Protein AF-A0A453KFH5-F1 (afdb_monomer)

pLDDT: mean 73.75, std 11.79, range [52.81, 95.44]

Foldseek 3Di:
DVVVVQLVVVCVVVVNDDDDDPDDDDDCPDDDDDPDDDDDDDDDDDPDPPPPVPDPVVVVVVVVVVVVVVVVVVVVVCVVVVVVVVVVVVVPDDPVPPPPDPCVVVVVPD

InterPro domains:
  IPR006683 Thioesterase domain [PF03061] (2-46)
  IPR029069 HotDog domain superfamily [SSF54637] (1-46)

Sequence (110 aa):
MAESTASIGGYMASGYRRVAGVQLSINHLKPARLGDRIEAKANPIRYLNPDASLDKDQLLDAVHWIRQAVGLACGLLWSAAPLVGAFWIALSVPPSLHPQSPNLLLSLQT

Radius of gyration: 35.65 Å; Cα contacts (8 Å, |Δi|>4): 13; chains: 1; bounding box: 74×54×91 Å

Structure (mmCIF, N/CA/C/O backbone):
data_AF-A0A453KFH5-F1
#
_entry.id   AF-A0A453KFH5-F1
#
loop_
_atom_site.group_PDB
_atom_site.id
_atom_site.type_symbol
_atom_site.label_atom_id
_atom_site.label_alt_id
_atom_site.label_comp_id
_atom_site.label_asym_id
_atom_site.label_entity_id
_atom_site.label_seq_id
_atom_site.pdbx_PDB_ins_code
_atom_site.Cartn_x
_atom_site.Cartn_y
_atom_site.Cartn_z
_atom_site.occupancy
_atom_site.B_iso_or_equiv
_atom_site.auth_seq_id
_atom_site.auth_comp_id
_atom_site.auth_asym_id
_atom_site.auth_atom_id
_atom_site.pdbx_PDB_model_num
ATOM 1 N N . MET A 1 1 ? 5.350 2.994 -31.896 1.00 61.94 1 MET A N 1
ATOM 2 C CA . MET A 1 1 ? 5.631 1.699 -32.570 1.00 61.94 1 MET A CA 1
ATOM 3 C C . MET A 1 1 ? 6.822 0.965 -31.946 1.00 61.94 1 MET A C 1
ATOM 5 O O . MET A 1 1 ? 6.665 -0.203 -31.627 1.00 61.94 1 MET A O 1
ATOM 9 N N . ALA A 1 2 ? 7.955 1.631 -31.673 1.00 64.81 2 ALA A N 1
ATOM 10 C CA . ALA A 1 2 ? 9.119 1.024 -31.001 1.00 64.81 2 ALA A CA 1
ATOM 11 C C . ALA A 1 2 ? 8.823 0.430 -29.603 1.00 64.81 2 ALA A C 1
ATOM 13 O O . ALA A 1 2 ? 9.347 -0.627 -29.265 1.00 64.81 2 ALA A O 1
ATOM 14 N N . GLU A 1 3 ? 7.939 1.060 -28.822 1.00 68.00 3 GLU A N 1
ATOM 15 C CA . GLU A 1 3 ? 7.503 0.566 -27.503 1.00 68.00 3 GLU A CA 1
ATOM 16 C C . GLU A 1 3 ? 6.831 -0.800 -27.563 1.00 68.00 3 GLU A C 1
ATOM 18 O O . GLU A 1 3 ? 7.112 -1.665 -26.742 1.00 68.00 3 GLU A O 1
ATOM 23 N N . SER A 1 4 ? 5.958 -1.007 -28.549 1.00 76.31 4 SER A N 1
ATOM 24 C CA . SER A 1 4 ? 5.229 -2.264 -28.703 1.00 76.31 4 SER A CA 1
ATOM 25 C C . SER A 1 4 ? 6.188 -3.404 -29.045 1.00 76.31 4 SER A C 1
ATOM 27 O O . SER A 1 4 ? 6.128 -4.463 -28.425 1.00 76.31 4 SER A O 1
ATOM 29 N N . THR A 1 5 ? 7.151 -3.163 -29.940 1.00 81.19 5 THR A N 1
ATOM 30 C CA . THR A 1 5 ? 8.189 -4.146 -30.283 1.00 81.19 5 THR A CA 1
ATOM 31 C C . THR A 1 5 ? 9.099 -4.451 -29.092 1.00 81.19 5 THR A C 1
ATOM 33 O O . THR A 1 5 ? 9.392 -5.616 -28.827 1.00 81.19 5 THR A O 1
ATOM 36 N N . ALA A 1 6 ? 9.514 -3.424 -28.342 1.00 77.19 6 ALA A N 1
ATOM 37 C CA . ALA A 1 6 ? 10.325 -3.594 -27.139 1.00 77.19 6 ALA A CA 1
ATOM 38 C C . ALA A 1 6 ? 9.562 -4.334 -26.025 1.00 77.19 6 ALA A C 1
ATOM 40 O O . ALA A 1 6 ? 10.128 -5.203 -25.367 1.00 77.19 6 ALA A O 1
ATOM 41 N N . SER A 1 7 ? 8.270 -4.044 -25.848 1.00 77.38 7 SER A N 1
ATOM 42 C CA . SER A 1 7 ? 7.395 -4.699 -24.871 1.00 77.38 7 SER A CA 1
ATOM 43 C C . SER A 1 7 ? 7.178 -6.177 -25.198 1.00 77.38 7 SER A C 1
ATOM 45 O O . SER A 1 7 ? 7.340 -7.020 -24.319 1.00 77.38 7 SER A O 1
ATOM 47 N N . ILE A 1 8 ? 6.898 -6.512 -26.462 1.00 81.44 8 ILE A N 1
ATOM 48 C CA . ILE A 1 8 ? 6.739 -7.902 -26.920 1.00 81.44 8 ILE A CA 1
ATOM 49 C C . ILE A 1 8 ? 8.056 -8.671 -26.774 1.00 81.44 8 ILE A C 1
ATOM 51 O O . ILE A 1 8 ? 8.063 -9.785 -26.252 1.00 81.44 8 ILE A O 1
ATOM 55 N N . GLY A 1 9 ? 9.181 -8.069 -27.173 1.00 81.12 9 GLY A N 1
ATOM 56 C CA . GLY A 1 9 ? 10.504 -8.666 -26.986 1.00 81.12 9 GLY A CA 1
ATOM 57 C C . GLY A 1 9 ? 10.830 -8.905 -25.509 1.00 81.12 9 GLY A C 1
ATOM 58 O O . GLY A 1 9 ? 11.304 -9.980 -25.149 1.00 81.12 9 GLY A O 1
ATOM 59 N N . GLY A 1 10 ? 10.503 -7.942 -24.643 1.00 75.62 10 GLY A N 1
ATOM 60 C CA . GLY A 1 10 ? 10.652 -8.063 -23.194 1.00 75.62 10 GLY A CA 1
ATOM 61 C C . GLY A 1 10 ? 9.763 -9.150 -22.585 1.00 75.62 10 GLY A C 1
ATOM 62 O O . GLY A 1 10 ? 10.222 -9.894 -21.725 1.00 75.62 10 GLY A O 1
ATOM 63 N N . TYR A 1 11 ? 8.525 -9.291 -23.062 1.00 77.31 11 TYR A N 1
ATOM 64 C CA . TYR A 1 11 ? 7.587 -10.329 -22.627 1.00 77.31 11 TYR A CA 1
ATOM 65 C C . TYR A 1 11 ? 8.027 -11.746 -23.036 1.00 77.31 11 TYR A C 1
ATOM 67 O O . TYR A 1 11 ? 7.914 -12.690 -22.256 1.00 77.31 11 TYR A O 1
ATOM 75 N N . MET A 1 12 ? 8.577 -11.904 -24.242 1.00 80.06 12 MET A N 1
ATOM 76 C CA . MET A 1 12 ? 9.120 -13.189 -24.701 1.00 80.06 12 MET A CA 1
ATOM 77 C C . MET A 1 12 ? 10.406 -13.546 -23.943 1.00 80.06 12 MET A C 1
ATOM 79 O O . MET A 1 12 ? 10.570 -14.679 -23.495 1.00 80.06 12 MET A O 1
ATOM 83 N N . ALA A 1 13 ? 11.295 -12.569 -23.729 1.00 77.12 13 ALA A N 1
ATOM 84 C CA . ALA A 1 13 ? 12.536 -12.760 -22.978 1.00 77.12 13 ALA A CA 1
ATOM 85 C C . ALA A 1 13 ? 12.312 -13.009 -21.473 1.00 77.12 13 ALA A C 1
ATOM 87 O O . ALA A 1 13 ? 13.163 -13.612 -20.824 1.00 77.12 13 ALA A O 1
ATOM 88 N N . SER A 1 14 ? 11.174 -12.582 -20.912 1.00 68.06 14 SER A N 1
ATOM 89 C CA . SER A 1 14 ? 10.802 -12.829 -19.512 1.00 68.06 14 SER A CA 1
ATOM 90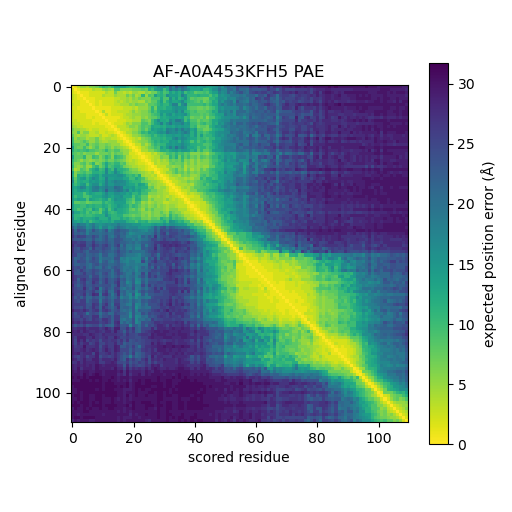 C C . SER A 1 14 ? 10.124 -14.183 -19.275 1.00 68.06 14 SER A C 1
ATOM 92 O O . SER A 1 14 ? 9.690 -14.454 -18.153 1.00 68.06 14 SER A O 1
ATOM 94 N N . GLY A 1 15 ? 10.000 -15.024 -20.308 1.00 80.12 15 GLY A N 1
ATOM 95 C CA . GLY A 1 15 ? 9.304 -16.305 -20.214 1.00 80.12 15 GLY A CA 1
ATOM 96 C C . GLY A 1 15 ? 7.793 -16.142 -20.046 1.00 80.12 15 GLY A C 1
ATOM 97 O O . GLY A 1 15 ? 7.195 -16.826 -19.221 1.00 80.12 15 GLY A O 1
ATOM 98 N N . TYR A 1 16 ? 7.177 -15.222 -20.799 1.00 77.00 16 TYR A N 1
ATOM 99 C CA . TYR A 1 16 ? 5.734 -14.939 -20.765 1.00 77.00 16 TYR A CA 1
ATOM 100 C C . TYR A 1 16 ? 5.229 -14.357 -19.435 1.00 77.00 16 TYR A C 1
ATOM 102 O O . TYR A 1 16 ? 4.025 -14.352 -19.150 1.00 77.00 16 TYR A O 1
ATOM 110 N N . ARG A 1 17 ? 6.133 -13.814 -18.613 1.00 69.31 17 ARG A N 1
ATOM 111 C CA . ARG A 1 17 ? 5.786 -13.132 -17.364 1.00 69.31 17 ARG A CA 1
ATOM 112 C C . ARG A 1 17 ? 5.449 -11.669 -17.642 1.00 69.31 17 ARG A C 1
ATOM 114 O O . ARG A 1 17 ? 6.074 -11.037 -18.488 1.00 69.31 17 ARG A O 1
ATOM 121 N N . ARG A 1 18 ? 4.472 -11.107 -16.921 1.00 69.00 18 ARG A N 1
ATOM 122 C CA . ARG A 1 18 ? 4.079 -9.690 -17.043 1.00 69.00 18 ARG A CA 1
ATOM 123 C C . ARG A 1 18 ? 5.298 -8.786 -16.812 1.00 69.00 18 ARG A C 1
ATOM 125 O O . ARG A 1 18 ? 5.888 -8.831 -15.737 1.00 69.00 18 ARG A O 1
ATOM 132 N N . VAL A 1 19 ? 5.646 -7.972 -17.809 1.00 66.06 19 VAL A N 1
ATOM 133 C CA . VAL A 1 19 ? 6.722 -6.973 -17.726 1.00 66.06 19 VAL A CA 1
ATOM 134 C C . VAL A 1 19 ? 6.128 -5.612 -18.055 1.00 66.06 19 VAL A C 1
ATOM 136 O O . VAL A 1 19 ? 5.489 -5.455 -19.095 1.00 66.06 19 VAL A O 1
ATOM 139 N N . ALA A 1 20 ? 6.325 -4.639 -17.171 1.00 73.06 20 ALA A N 1
ATOM 140 C CA . ALA A 1 20 ? 6.009 -3.244 -17.442 1.00 73.06 20 ALA A CA 1
ATOM 141 C C . ALA A 1 20 ? 7.295 -2.528 -17.870 1.00 73.06 20 ALA A C 1
ATOM 143 O O . ALA A 1 20 ? 8.328 -2.657 -17.213 1.00 73.06 20 ALA A O 1
ATOM 144 N N . GLY A 1 21 ? 7.248 -1.797 -18.985 1.00 63.47 21 GLY A N 1
ATOM 145 C CA . GLY A 1 21 ? 8.353 -0.930 -19.385 1.00 63.47 21 GLY A CA 1
ATOM 146 C C . GLY A 1 21 ? 8.420 0.268 -18.443 1.00 63.47 21 GLY A C 1
ATOM 147 O O . GLY A 1 21 ? 7.464 1.031 -18.374 1.00 63.47 21 GLY A O 1
ATOM 148 N N . VAL A 1 22 ? 9.521 0.414 -17.705 1.00 67.12 22 VAL A N 1
ATOM 149 C CA . VAL A 1 22 ? 9.697 1.512 -16.735 1.00 67.12 22 VAL A CA 1
ATOM 150 C C . VAL A 1 22 ? 10.242 2.774 -17.406 1.00 67.12 22 VAL A C 1
ATOM 152 O O . VAL A 1 22 ? 9.874 3.882 -17.031 1.00 67.12 22 VAL A O 1
ATOM 155 N N . GLN A 1 23 ? 11.098 2.625 -18.419 1.00 67.38 23 GLN A N 1
ATOM 156 C CA . GLN A 1 23 ? 11.728 3.754 -19.094 1.00 67.38 23 GLN A CA 1
ATOM 157 C C . GLN A 1 23 ? 11.975 3.431 -20.566 1.00 67.38 23 GLN A C 1
ATOM 159 O O . GLN A 1 23 ? 12.547 2.394 -20.901 1.00 67.38 23 GLN A O 1
ATOM 164 N N . LEU A 1 24 ? 11.573 4.352 -21.440 1.00 67.44 24 LEU A N 1
ATOM 165 C CA . LEU A 1 24 ? 11.860 4.306 -22.865 1.00 67.44 24 LEU A CA 1
ATOM 166 C C . LEU A 1 24 ? 12.576 5.594 -23.273 1.00 67.44 24 LEU A C 1
ATOM 168 O O . LEU A 1 24 ? 12.080 6.689 -23.028 1.00 67.44 24 LEU A O 1
ATOM 172 N N . SER A 1 25 ? 13.731 5.455 -23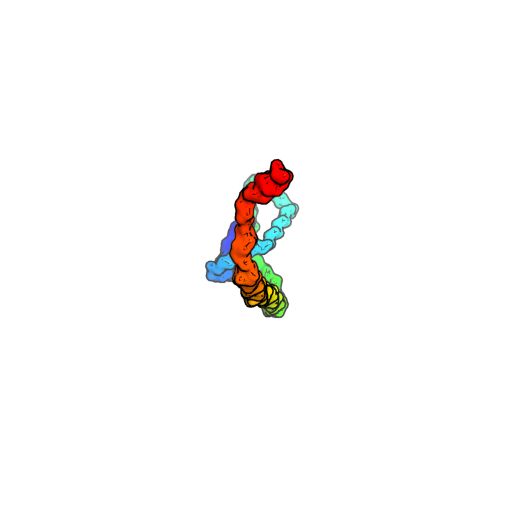.922 1.00 69.69 25 SER A N 1
ATOM 173 C CA . SER A 1 25 ? 14.474 6.575 -24.499 1.00 69.69 25 SER A CA 1
ATOM 174 C C . SER A 1 25 ? 14.652 6.345 -25.997 1.00 69.69 25 SER A C 1
ATOM 176 O O . SER A 1 25 ? 15.262 5.355 -26.404 1.00 69.69 25 SER A O 1
ATOM 178 N N . ILE A 1 26 ? 14.086 7.234 -26.820 1.00 73.88 26 ILE A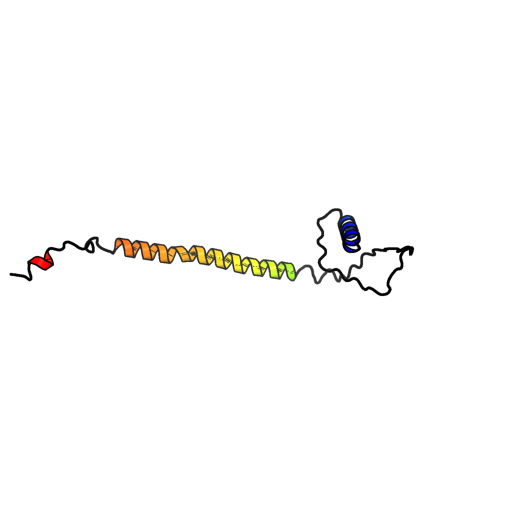 N 1
ATOM 179 C CA . ILE A 1 26 ? 14.202 7.207 -28.284 1.00 73.88 26 ILE A CA 1
ATOM 180 C C . ILE A 1 26 ? 15.009 8.429 -28.711 1.00 73.88 26 ILE A C 1
ATOM 182 O O . ILE A 1 26 ? 14.597 9.560 -28.467 1.00 73.88 26 ILE A O 1
ATOM 186 N N . ASN A 1 27 ? 16.139 8.204 -29.381 1.00 72.75 27 ASN A N 1
ATOM 187 C CA . ASN A 1 27 ? 16.924 9.284 -29.970 1.00 72.75 27 ASN A CA 1
ATOM 188 C C . ASN A 1 27 ? 16.678 9.359 -31.485 1.00 72.75 27 ASN A C 1
ATOM 190 O O . ASN A 1 27 ? 16.918 8.395 -32.216 1.00 72.75 27 ASN A O 1
ATOM 194 N N . HIS A 1 28 ? 16.197 10.509 -31.956 1.00 74.25 28 HIS A N 1
ATOM 195 C CA . HIS A 1 28 ? 15.902 10.765 -33.364 1.00 74.25 28 HIS A CA 1
ATOM 196 C C . HIS A 1 28 ? 17.131 11.348 -34.067 1.00 74.25 28 HIS A C 1
ATOM 198 O O . HIS A 1 28 ? 17.269 12.558 -34.208 1.00 74.25 28 HIS A O 1
ATOM 204 N N . LEU A 1 29 ? 18.033 10.474 -34.516 1.00 80.69 29 LEU A N 1
ATOM 205 C CA . LEU A 1 29 ? 19.292 10.897 -35.137 1.00 80.69 29 LEU A CA 1
ATOM 206 C C . LEU A 1 29 ? 19.098 11.471 -36.549 1.00 80.69 29 LEU A C 1
ATOM 208 O O . LEU A 1 29 ? 19.696 12.489 -36.889 1.00 80.69 29 LEU A O 1
ATOM 212 N N . LYS A 1 30 ? 18.271 10.827 -37.385 1.00 79.38 30 LYS A N 1
ATOM 213 C CA . LYS A 1 30 ? 17.945 11.297 -38.740 1.00 79.38 30 LYS A CA 1
ATOM 214 C C . LYS A 1 30 ? 16.500 10.965 -39.122 1.00 79.38 30 LYS A C 1
ATOM 216 O O . LYS A 1 30 ? 16.016 9.893 -38.756 1.00 79.38 30 LYS A O 1
ATOM 221 N N . PRO A 1 31 ? 15.822 11.849 -39.876 1.00 72.88 31 PRO A N 1
ATOM 222 C CA . PRO A 1 31 ? 14.499 11.571 -40.416 1.00 72.88 31 PRO A CA 1
ATOM 223 C C . PRO A 1 31 ? 14.590 10.565 -41.571 1.00 72.88 31 PRO A C 1
ATOM 225 O O . PRO A 1 31 ? 15.429 10.709 -42.460 1.00 72.88 31 PRO A O 1
ATOM 228 N N . ALA A 1 32 ? 13.711 9.565 -41.561 1.00 80.81 32 ALA A N 1
ATOM 229 C CA . ALA A 1 32 ? 13.525 8.633 -42.670 1.00 80.81 32 ALA A CA 1
ATOM 230 C C . ALA A 1 32 ? 12.554 9.224 -43.703 1.00 80.81 32 ALA A C 1
ATOM 232 O O . ALA A 1 32 ? 11.563 9.855 -43.322 1.00 80.81 32 ALA A O 1
ATOM 233 N N . ARG A 1 33 ? 12.819 9.032 -45.000 1.00 80.88 33 ARG A N 1
ATOM 234 C CA . ARG A 1 33 ? 11.914 9.456 -46.077 1.00 80.88 33 ARG A CA 1
ATOM 235 C C . ARG A 1 33 ? 10.953 8.330 -46.452 1.00 80.88 33 ARG A C 1
ATOM 237 O O . ARG A 1 33 ? 11.206 7.150 -46.219 1.00 80.88 33 ARG A O 1
ATOM 244 N N . LEU A 1 34 ? 9.819 8.706 -47.040 1.00 75.00 34 LEU A N 1
ATOM 245 C CA . LEU A 1 34 ? 8.818 7.756 -47.515 1.00 75.00 34 LEU A CA 1
ATOM 246 C C . LEU A 1 34 ? 9.426 6.888 -48.633 1.00 75.00 34 LEU A C 1
ATOM 248 O O . LEU A 1 34 ? 9.796 7.414 -49.679 1.00 75.00 34 LEU A O 1
ATOM 252 N N . GLY A 1 35 ? 9.552 5.581 -48.385 1.00 82.75 35 GLY A N 1
ATOM 253 C CA . GLY A 1 35 ? 10.230 4.624 -49.271 1.00 82.75 35 GLY A CA 1
ATOM 254 C C . GLY A 1 35 ? 11.508 4.009 -48.685 1.00 82.75 35 GLY A C 1
ATOM 255 O O . GLY A 1 35 ? 11.972 2.994 -49.200 1.00 82.75 35 GLY A O 1
ATOM 256 N N . ASP A 1 36 ? 12.041 4.557 -47.588 1.00 82.56 36 ASP A N 1
ATOM 257 C CA . ASP A 1 36 ? 13.216 3.997 -46.913 1.00 82.56 36 ASP A CA 1
ATOM 258 C C . ASP A 1 36 ? 12.857 2.737 -46.105 1.00 82.56 36 ASP A C 1
ATOM 260 O O . ASP A 1 36 ? 11.868 2.697 -45.366 1.00 82.56 36 ASP A O 1
ATOM 264 N N . ARG A 1 37 ? 13.694 1.697 -46.201 1.00 77.25 37 ARG A N 1
ATOM 265 C CA . ARG A 1 37 ? 13.563 0.473 -45.398 1.00 77.25 37 ARG A CA 1
ATOM 266 C C . ARG A 1 37 ? 14.247 0.666 -44.043 1.00 77.25 37 ARG A C 1
ATOM 268 O O . ARG A 1 37 ? 15.459 0.846 -43.987 1.00 77.25 37 ARG A O 1
ATOM 275 N N . ILE A 1 38 ? 13.478 0.596 -42.955 1.00 77.81 38 ILE A N 1
ATOM 276 C CA . ILE A 1 38 ? 13.984 0.753 -41.582 1.00 77.81 38 ILE A CA 1
ATOM 277 C C . ILE A 1 38 ? 14.148 -0.619 -40.926 1.00 77.81 38 ILE A C 1
ATOM 279 O O . ILE A 1 38 ? 13.172 -1.346 -40.748 1.00 77.81 38 ILE A O 1
ATOM 283 N N . GLU A 1 39 ? 15.376 -0.971 -40.548 1.00 77.56 39 GLU A N 1
ATOM 284 C CA . GLU A 1 39 ? 15.661 -2.172 -39.759 1.00 77.56 39 GLU A CA 1
ATOM 285 C C . GLU A 1 39 ? 15.649 -1.842 -38.261 1.00 77.56 39 GLU A C 1
ATOM 287 O O . GLU A 1 39 ? 16.396 -0.985 -37.790 1.00 77.56 39 GLU A O 1
ATOM 292 N N . ALA A 1 40 ? 14.798 -2.531 -37.496 1.00 72.56 40 ALA A N 1
ATOM 293 C CA . ALA A 1 40 ? 14.726 -2.398 -36.045 1.00 72.56 40 ALA A CA 1
ATOM 294 C C . ALA A 1 40 ? 15.378 -3.618 -35.380 1.00 72.56 40 ALA A C 1
ATOM 296 O O . ALA A 1 40 ? 14.889 -4.739 -35.520 1.00 72.56 40 ALA A O 1
ATOM 297 N N . LYS A 1 41 ? 16.469 -3.406 -34.636 1.00 69.69 41 LYS A N 1
ATOM 298 C CA . LYS A 1 41 ? 17.154 -4.455 -33.868 1.00 69.69 41 LYS A CA 1
ATOM 299 C C . LYS A 1 41 ? 17.003 -4.185 -32.374 1.00 69.69 41 LYS A C 1
ATOM 301 O O . LYS A 1 41 ? 17.436 -3.145 -31.889 1.00 69.69 41 LYS A O 1
ATOM 306 N N . ALA A 1 42 ? 16.415 -5.130 -31.645 1.00 66.50 42 ALA A N 1
ATOM 307 C CA . ALA A 1 42 ? 16.345 -5.098 -30.187 1.00 66.50 42 ALA A CA 1
ATOM 308 C C . ALA A 1 42 ? 17.428 -6.023 -29.614 1.00 66.50 42 ALA A C 1
ATOM 310 O O . ALA A 1 42 ? 17.386 -7.230 -29.839 1.00 66.50 42 ALA A O 1
ATOM 311 N N . ASN A 1 43 ? 18.407 -5.462 -28.901 1.00 68.12 43 ASN A N 1
ATOM 312 C CA . ASN A 1 43 ? 19.398 -6.235 -28.150 1.00 68.12 43 ASN A CA 1
ATOM 313 C C . ASN A 1 43 ? 19.127 -6.041 -26.649 1.00 68.12 43 ASN A C 1
ATOM 315 O O . ASN A 1 43 ? 19.047 -4.887 -26.223 1.00 68.12 43 ASN A O 1
ATOM 319 N N . PRO A 1 44 ? 18.964 -7.104 -25.842 1.00 62.94 44 PRO A N 1
ATOM 320 C CA . PRO A 1 44 ? 18.781 -6.955 -24.402 1.00 62.94 44 PRO A CA 1
ATOM 321 C C . PRO A 1 44 ? 20.057 -6.392 -23.760 1.00 62.94 44 PRO A C 1
ATOM 323 O O . PRO A 1 44 ? 21.066 -7.083 -23.645 1.00 62.94 44 PRO A O 1
ATOM 326 N N . ILE A 1 45 ? 20.018 -5.130 -23.327 1.00 65.00 45 ILE A N 1
ATOM 327 C CA . ILE A 1 45 ? 21.111 -4.506 -22.571 1.00 65.00 45 ILE A CA 1
ATOM 328 C C . ILE A 1 45 ? 20.792 -4.656 -21.084 1.00 65.00 45 ILE A C 1
ATOM 330 O O . ILE A 1 45 ? 20.032 -3.878 -20.511 1.00 65.00 45 ILE A O 1
ATOM 334 N N . ARG A 1 46 ? 21.345 -5.696 -20.457 1.00 62.75 46 ARG A N 1
ATOM 335 C CA . ARG A 1 46 ? 21.249 -5.905 -19.010 1.00 62.75 46 ARG A CA 1
ATOM 336 C C . ARG A 1 46 ? 22.356 -5.086 -18.334 1.00 62.75 46 ARG A C 1
ATOM 338 O O . ARG A 1 46 ? 23.481 -5.556 -18.217 1.00 62.75 46 ARG A O 1
ATOM 345 N N . TYR A 1 47 ? 22.063 -3.856 -17.913 1.00 60.50 47 TYR A N 1
ATOM 346 C CA . TYR A 1 47 ? 22.909 -3.166 -16.932 1.00 60.50 47 TYR A CA 1
ATOM 347 C C . TYR A 1 47 ? 22.666 -3.837 -15.587 1.00 60.50 47 TYR A C 1
ATOM 349 O O . TYR A 1 47 ? 21.647 -3.578 -14.954 1.00 60.50 47 TYR A O 1
ATOM 357 N N . LEU A 1 48 ? 23.526 -4.770 -15.182 1.00 53.22 48 LEU A N 1
ATOM 358 C CA . LEU A 1 48 ? 23.303 -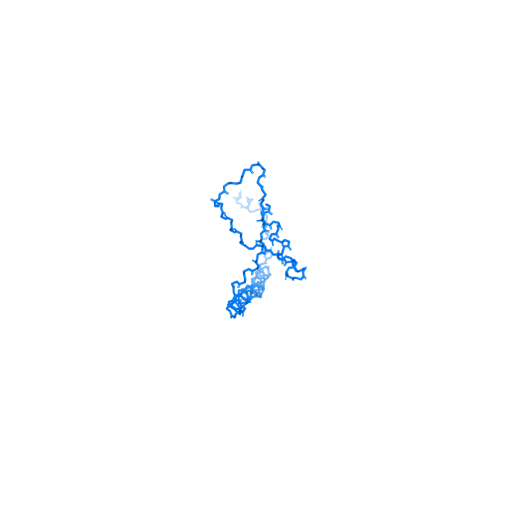5.465 -13.925 1.00 53.22 48 LEU A CA 1
ATOM 359 C C . LEU A 1 48 ? 24.623 -5.843 -13.259 1.00 53.22 48 LEU A C 1
ATOM 361 O O . LEU A 1 48 ? 25.255 -6.830 -13.622 1.00 53.22 48 LEU A O 1
ATOM 365 N N . ASN A 1 49 ? 24.991 -5.048 -12.256 1.00 53.78 49 ASN A N 1
ATOM 366 C CA . ASN A 1 49 ? 25.473 -5.606 -11.002 1.00 53.78 49 ASN A CA 1
ATOM 367 C C . ASN A 1 49 ? 24.209 -6.133 -10.274 1.00 53.78 49 ASN A C 1
ATOM 369 O O . ASN A 1 49 ? 23.399 -5.311 -9.838 1.00 53.78 49 ASN A O 1
ATOM 373 N N . PRO A 1 50 ? 23.946 -7.455 -10.261 1.00 59.06 50 PRO A N 1
ATOM 374 C CA . PRO A 1 50 ? 22.682 -8.041 -9.774 1.00 59.06 50 PRO A CA 1
ATOM 375 C C . PRO A 1 50 ? 22.497 -7.937 -8.266 1.00 59.06 50 PRO A C 1
ATOM 377 O O . PRO A 1 50 ? 21.391 -8.130 -7.764 1.00 59.06 50 PRO A O 1
ATOM 380 N N . ASP A 1 51 ? 23.577 -7.600 -7.577 1.00 55.09 51 ASP A N 1
ATOM 381 C CA . ASP A 1 51 ? 23.743 -7.784 -6.145 1.00 55.09 51 ASP A CA 1
ATOM 382 C C . ASP A 1 51 ? 23.367 -6.499 -5.376 1.00 55.09 51 ASP A C 1
ATOM 384 O O . ASP A 1 51 ? 23.358 -6.475 -4.151 1.00 55.09 51 ASP A O 1
ATOM 388 N N . ALA A 1 52 ? 23.056 -5.407 -6.093 1.00 57.03 52 ALA A N 1
ATOM 389 C CA . ALA A 1 52 ? 22.738 -4.099 -5.510 1.00 57.03 52 ALA A CA 1
ATOM 390 C C . ALA A 1 52 ? 21.236 -3.761 -5.492 1.00 57.03 52 ALA A C 1
ATOM 392 O O . ALA A 1 52 ? 20.798 -3.023 -4.610 1.00 57.03 52 ALA A O 1
ATOM 393 N N . SER A 1 53 ? 20.449 -4.282 -6.444 1.00 54.41 53 SER A N 1
ATOM 394 C CA . SER A 1 53 ? 18.991 -4.064 -6.509 1.00 54.41 53 SER A CA 1
ATOM 395 C C . SER A 1 53 ? 18.193 -5.090 -5.700 1.00 54.41 53 SER A C 1
ATOM 397 O O . SER A 1 53 ? 17.049 -4.848 -5.334 1.00 54.41 5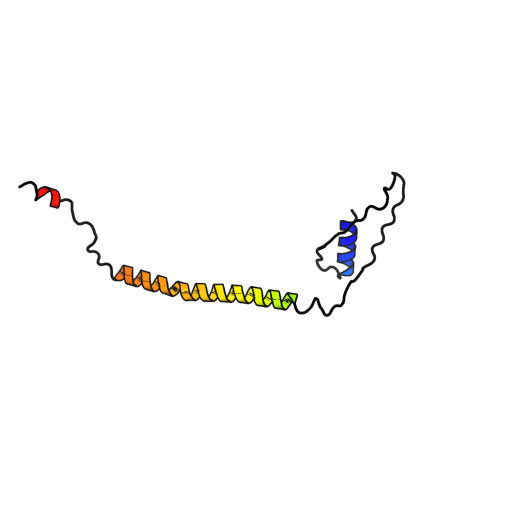3 SER A O 1
ATOM 399 N N . LEU A 1 54 ? 18.777 -6.259 -5.431 1.00 59.38 54 LEU A N 1
ATOM 400 C CA . LEU A 1 54 ? 18.139 -7.335 -4.682 1.00 59.38 54 LEU A CA 1
ATOM 401 C C . LEU A 1 54 ? 18.679 -7.341 -3.250 1.00 59.38 54 LEU A C 1
ATOM 403 O O . LEU A 1 54 ? 19.522 -8.162 -2.950 1.00 59.38 54 LEU A O 1
ATOM 407 N N . ASP A 1 55 ? 18.255 -6.386 -2.419 1.00 63.09 55 ASP A N 1
ATOM 408 C CA . ASP A 1 55 ? 18.205 -6.539 -0.945 1.00 63.09 55 ASP A CA 1
ATOM 409 C C . ASP A 1 55 ? 17.745 -5.240 -0.264 1.00 63.09 55 ASP A C 1
ATOM 411 O O . ASP A 1 55 ? 17.052 -5.265 0.749 1.00 63.09 55 ASP A O 1
ATOM 415 N N . LYS A 1 56 ? 18.071 -4.074 -0.834 1.00 70.69 56 LYS A N 1
ATOM 416 C CA . LYS A 1 56 ? 17.772 -2.772 -0.212 1.00 70.69 56 LYS A CA 1
ATOM 417 C C . LYS A 1 56 ? 16.341 -2.306 -0.432 1.00 70.69 56 LYS A C 1
ATOM 419 O O . LYS A 1 56 ? 15.714 -1.851 0.520 1.00 70.69 56 LYS A O 1
ATOM 424 N N . ASP A 1 57 ? 15.827 -2.456 -1.648 1.00 79.88 57 ASP A N 1
ATOM 425 C CA . ASP A 1 57 ? 14.493 -1.970 -2.015 1.00 79.88 57 ASP A CA 1
ATOM 426 C C . ASP A 1 57 ? 13.404 -2.798 -1.322 1.00 79.88 57 ASP A C 1
ATOM 428 O O . ASP A 1 57 ? 12.487 -2.253 -0.716 1.00 79.88 57 ASP A O 1
ATOM 432 N N . GLN A 1 58 ? 13.578 -4.122 -1.286 1.00 79.31 5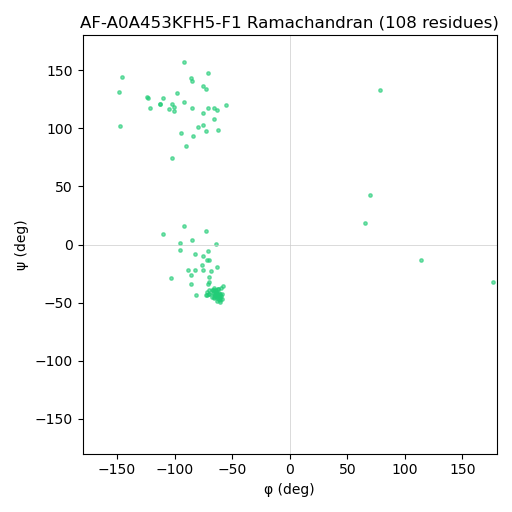8 GLN A N 1
ATOM 433 C CA . GLN A 1 58 ? 12.671 -5.032 -0.585 1.00 79.31 58 GLN A CA 1
ATOM 434 C C . GLN A 1 58 ? 12.691 -4.815 0.938 1.00 79.31 58 GLN A C 1
ATOM 436 O O . GLN A 1 58 ? 11.648 -4.902 1.589 1.00 79.31 58 GLN A O 1
ATOM 441 N N . LEU A 1 59 ? 13.861 -4.522 1.517 1.00 84.62 59 LEU A N 1
ATOM 442 C CA . LEU A 1 59 ? 13.993 -4.246 2.948 1.00 84.62 59 LEU A CA 1
ATOM 443 C C . LEU A 1 59 ? 13.387 -2.885 3.310 1.00 84.62 59 LEU A C 1
ATOM 445 O O . LEU A 1 59 ? 12.684 -2.783 4.314 1.00 84.62 59 LEU A O 1
ATOM 449 N N . LEU A 1 60 ? 13.592 -1.862 2.476 1.00 84.19 60 LEU A N 1
ATOM 450 C CA . LEU A 1 60 ? 12.942 -0.558 2.625 1.00 84.19 60 LEU A CA 1
ATOM 451 C C . LEU A 1 60 ? 11.423 -0.672 2.518 1.00 84.19 60 LEU A C 1
ATOM 453 O O . LEU A 1 60 ? 10.735 -0.116 3.373 1.00 84.19 60 LEU A O 1
ATOM 457 N N . ASP A 1 61 ? 10.909 -1.435 1.552 1.00 88.88 61 ASP A N 1
ATOM 458 C CA . ASP A 1 61 ? 9.471 -1.654 1.389 1.00 88.88 61 ASP A CA 1
ATOM 459 C C . ASP A 1 61 ? 8.864 -2.396 2.586 1.00 88.88 61 ASP A C 1
ATOM 461 O O . ASP A 1 61 ? 7.841 -1.977 3.135 1.00 88.88 61 ASP A O 1
ATOM 465 N N . ALA A 1 62 ? 9.527 -3.455 3.060 1.00 90.19 62 ALA A N 1
ATOM 466 C CA . ALA A 1 62 ? 9.090 -4.201 4.237 1.00 90.19 62 ALA A CA 1
ATOM 467 C C . ALA A 1 62 ? 9.058 -3.314 5.493 1.00 90.19 62 ALA A C 1
ATOM 469 O O . ALA A 1 62 ? 8.069 -3.309 6.230 1.00 90.19 62 ALA A O 1
ATOM 470 N N . VAL A 1 63 ? 10.108 -2.518 5.723 1.00 92.06 63 VAL A N 1
ATOM 471 C CA . VAL A 1 63 ? 10.179 -1.578 6.853 1.00 92.06 63 VAL A CA 1
ATOM 472 C C . VAL A 1 63 ? 9.104 -0.493 6.737 1.00 92.06 63 VAL A C 1
ATOM 474 O O . VAL A 1 63 ? 8.465 -0.152 7.739 1.00 92.06 63 VAL A O 1
ATOM 477 N N . HIS A 1 64 ? 8.854 0.027 5.530 1.00 91.69 64 HIS A N 1
ATOM 478 C CA . HIS A 1 64 ? 7.784 0.996 5.284 1.00 91.69 64 HIS A CA 1
ATOM 479 C C . HIS A 1 64 ? 6.422 0.416 5.681 1.00 91.69 64 HIS A C 1
ATOM 481 O O . HIS A 1 64 ? 5.646 1.092 6.368 1.00 91.69 64 HIS A O 1
ATOM 487 N N . TRP A 1 65 ? 6.138 -0.818 5.262 1.00 93.62 65 TRP A N 1
ATOM 488 C CA . TRP A 1 65 ? 4.847 -1.452 5.489 1.00 93.62 65 TRP A CA 1
ATOM 489 C C . TRP A 1 65 ? 4.637 -1.797 6.965 1.00 93.62 65 TRP A C 1
ATOM 491 O O . TRP A 1 65 ? 3.560 -1.553 7.510 1.00 93.62 65 TRP A O 1
ATOM 501 N N . ILE A 1 66 ? 5.687 -2.262 7.653 1.00 93.94 66 ILE A N 1
ATOM 502 C CA . ILE A 1 66 ? 5.654 -2.525 9.099 1.00 93.94 66 ILE A CA 1
ATOM 503 C C . ILE A 1 66 ? 5.305 -1.252 9.871 1.00 93.94 66 ILE A C 1
ATOM 505 O O . ILE A 1 66 ? 4.469 -1.293 10.772 1.00 93.94 66 ILE A O 1
ATOM 509 N N . ARG A 1 67 ? 5.879 -0.099 9.499 1.00 93.44 67 ARG A N 1
ATOM 510 C CA . ARG A 1 67 ? 5.545 1.177 10.148 1.00 93.44 67 ARG A CA 1
ATOM 511 C C . ARG A 1 67 ? 4.056 1.518 10.024 1.00 93.44 67 ARG A C 1
ATOM 513 O O . ARG A 1 67 ? 3.465 2.019 10.979 1.00 93.44 67 ARG A O 1
ATOM 520 N N . GLN A 1 68 ? 3.442 1.218 8.882 1.00 94.19 68 GLN A N 1
ATOM 521 C CA . GLN A 1 68 ? 2.004 1.401 8.664 1.00 94.19 68 GLN A CA 1
ATOM 522 C C . GLN A 1 68 ? 1.154 0.385 9.436 1.00 94.19 68 GLN A C 1
ATOM 524 O O . GLN A 1 68 ? 0.173 0.776 10.069 1.00 94.19 68 GLN A O 1
ATOM 529 N N . ALA A 1 69 ? 1.546 -0.889 9.443 1.00 95.00 69 ALA A N 1
ATOM 530 C CA . ALA A 1 69 ? 0.840 -1.944 10.166 1.00 95.00 69 ALA A CA 1
ATOM 531 C C . ALA A 1 69 ? 0.840 -1.698 11.686 1.00 95.00 69 ALA A C 1
ATOM 533 O O . ALA A 1 69 ? -0.203 -1.805 12.332 1.00 95.00 69 ALA A O 1
ATOM 534 N N . VAL A 1 70 ? 1.984 -1.292 12.248 1.00 95.44 70 VAL A N 1
ATOM 535 C CA . VAL A 1 70 ? 2.117 -0.943 13.672 1.00 95.44 70 VAL A CA 1
ATOM 536 C C . VAL A 1 70 ? 1.252 0.267 14.026 1.00 95.44 70 VAL A C 1
ATOM 538 O O . VAL A 1 70 ? 0.569 0.245 15.049 1.00 95.44 70 VAL A O 1
ATOM 541 N N . GLY A 1 71 ? 1.229 1.300 13.177 1.00 92.88 71 GLY A N 1
ATOM 542 C CA . GLY A 1 71 ? 0.373 2.472 13.379 1.00 92.88 71 GLY A CA 1
ATOM 543 C C . GLY A 1 71 ? -1.117 2.123 13.385 1.00 92.88 71 GLY A C 1
ATOM 544 O O . GLY A 1 71 ? -1.858 2.602 14.242 1.00 92.88 71 GLY A O 1
ATOM 545 N N . LEU A 1 72 ? -1.546 1.237 12.483 1.00 91.12 72 LEU A N 1
ATOM 546 C CA . LEU A 1 72 ? -2.932 0.779 12.404 1.00 91.12 72 LEU A CA 1
ATOM 547 C C . LEU A 1 72 ? -3.323 -0.069 13.623 1.00 91.12 72 LEU A C 1
ATOM 549 O O . LEU A 1 72 ? -4.363 0.175 14.229 1.00 91.12 72 LEU A O 1
ATOM 553 N N . ALA A 1 73 ? -2.469 -1.012 14.030 1.00 92.75 73 ALA A N 1
ATOM 554 C CA . ALA A 1 73 ? -2.700 -1.828 15.220 1.00 92.75 73 ALA A CA 1
ATOM 555 C C . ALA A 1 73 ? -2.767 -0.971 16.495 1.00 92.75 73 ALA A C 1
ATOM 557 O O . ALA A 1 73 ? -3.699 -1.111 17.284 1.00 92.75 73 ALA A O 1
ATOM 558 N N . CYS A 1 74 ? -1.820 -0.043 16.671 1.00 91.50 74 CYS A N 1
ATOM 559 C CA . CYS A 1 74 ? -1.778 0.859 17.822 1.00 91.50 74 CYS A CA 1
ATOM 560 C C . CYS A 1 74 ? -2.992 1.803 17.856 1.00 91.50 74 CYS A C 1
ATOM 562 O O . CYS A 1 74 ? -3.605 1.982 18.907 1.00 91.50 74 CYS A O 1
ATOM 564 N N . GLY A 1 75 ? -3.400 2.345 16.703 1.00 88.62 75 GLY A N 1
ATOM 565 C CA . GLY A 1 75 ? -4.601 3.174 16.590 1.00 88.62 75 GLY A CA 1
ATOM 566 C C . GLY A 1 75 ? -5.883 2.420 16.952 1.00 88.62 75 GLY A C 1
ATOM 567 O O . GLY A 1 75 ? -6.716 2.946 17.691 1.00 88.62 75 GLY A O 1
ATOM 568 N N . LEU A 1 76 ? -6.023 1.168 16.501 1.00 86.94 76 LEU A N 1
ATOM 569 C CA . LEU A 1 76 ? -7.162 0.316 16.858 1.00 86.94 76 LEU A CA 1
ATOM 570 C C . LEU A 1 76 ? -7.172 -0.021 18.355 1.00 86.94 76 LEU A C 1
ATOM 572 O O . LE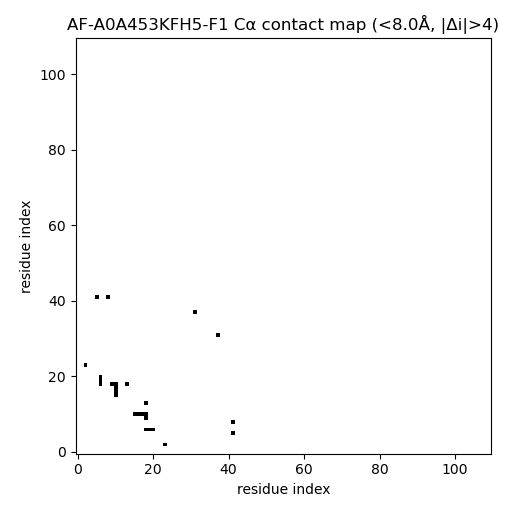U A 1 76 ? -8.211 0.119 18.998 1.00 86.94 76 LEU A O 1
ATOM 576 N N . LEU A 1 77 ? -6.021 -0.384 18.925 1.00 87.62 77 LEU A N 1
ATOM 577 C CA . LEU A 1 77 ? -5.869 -0.644 20.361 1.00 87.62 77 LEU A CA 1
ATOM 578 C C . LEU A 1 77 ? -6.228 0.585 21.211 1.00 87.62 77 LEU A C 1
ATOM 580 O O . LEU A 1 77 ? -6.955 0.462 22.195 1.00 87.62 77 LEU A O 1
ATOM 584 N N . TRP A 1 78 ? -5.773 1.778 20.819 1.00 83.81 78 TRP A N 1
ATOM 585 C CA . TRP A 1 78 ? -6.038 3.008 21.568 1.00 83.81 78 TRP A CA 1
ATOM 586 C C . TRP A 1 78 ? -7.469 3.538 21.391 1.00 83.81 78 TRP A C 1
ATOM 588 O O . TRP A 1 78 ? -7.972 4.235 22.269 1.00 83.81 78 TRP A O 1
ATOM 598 N N . SER A 1 79 ? -8.174 3.175 20.313 1.00 74.88 79 SER A N 1
ATOM 599 C CA . SER A 1 79 ? -9.573 3.581 20.092 1.00 74.88 79 SER A CA 1
ATOM 600 C C . SER A 1 79 ? -10.554 3.045 21.147 1.00 74.88 79 SER A C 1
ATOM 602 O O . SER A 1 79 ? -11.621 3.623 21.349 1.00 74.88 79 SER A O 1
ATOM 604 N N . ALA A 1 80 ? -10.173 1.999 21.888 1.00 78.00 80 ALA A N 1
ATOM 605 C CA . ALA A 1 80 ? -10.968 1.471 22.993 1.00 78.00 80 ALA A CA 1
ATOM 606 C C . ALA A 1 80 ? -11.010 2.417 24.211 1.00 78.00 80 ALA A C 1
ATOM 608 O O . ALA A 1 80 ? -12.027 2.486 24.901 1.00 78.00 80 ALA A O 1
ATOM 609 N N . ALA A 1 81 ? -9.946 3.188 24.465 1.00 77.00 81 ALA A N 1
ATOM 610 C CA . ALA A 1 81 ? -9.849 4.075 25.627 1.00 77.00 81 ALA A CA 1
ATOM 611 C C . ALA A 1 81 ? -10.901 5.213 25.645 1.00 77.00 81 ALA A C 1
ATOM 613 O O . ALA A 1 81 ? -11.578 5.376 26.665 1.00 77.00 81 ALA A O 1
ATOM 614 N N . PRO A 1 82 ? -11.121 5.981 24.557 1.00 73.44 82 PRO A N 1
ATOM 615 C CA . PRO A 1 82 ? -12.160 7.011 24.529 1.00 73.44 82 PRO A CA 1
ATOM 616 C C . PRO A 1 82 ? -13.585 6.437 24.518 1.00 73.44 82 PRO A C 1
ATOM 618 O O . PRO A 1 82 ? -14.487 7.082 25.046 1.00 73.44 82 PRO A O 1
ATOM 621 N N . LEU A 1 83 ? -13.801 5.228 23.983 1.00 75.69 83 LEU A N 1
ATOM 622 C CA . LEU A 1 83 ? -15.116 4.571 24.011 1.00 75.69 83 LEU A CA 1
ATOM 623 C C . LEU A 1 83 ? -15.529 4.192 25.437 1.00 75.69 83 LEU A C 1
ATOM 625 O O . LEU A 1 83 ? -16.668 4.434 25.833 1.00 75.69 83 LEU A O 1
ATOM 629 N N . VAL A 1 84 ? -14.590 3.669 26.231 1.00 78.75 84 VAL A N 1
ATOM 630 C CA . VAL A 1 84 ? -14.818 3.394 27.656 1.00 78.75 84 VAL A CA 1
ATOM 631 C C . VAL A 1 84 ? -15.084 4.698 28.417 1.00 78.75 84 VAL A C 1
ATOM 633 O O . VAL A 1 84 ? -16.016 4.758 29.215 1.00 78.75 84 VAL A O 1
ATOM 636 N N . GLY A 1 85 ? -14.337 5.769 28.127 1.00 78.69 85 GLY A N 1
ATOM 637 C CA . GLY A 1 85 ? -14.574 7.091 28.720 1.00 78.69 85 GLY A CA 1
ATOM 638 C C . GLY A 1 85 ? -15.964 7.659 28.408 1.00 78.69 85 GLY A C 1
ATOM 639 O O . GLY A 1 85 ? -16.683 8.058 29.320 1.00 78.69 85 GLY A O 1
ATOM 640 N N . ALA A 1 86 ? -16.378 7.644 27.138 1.00 81.81 86 ALA A N 1
ATOM 641 C CA . ALA A 1 86 ? -17.699 8.116 26.716 1.00 81.81 86 ALA A CA 1
ATOM 642 C C . ALA A 1 86 ? -18.838 7.296 27.343 1.00 81.81 86 ALA A C 1
ATOM 644 O O . ALA A 1 86 ? -19.852 7.862 27.752 1.00 81.81 86 ALA A O 1
ATOM 645 N N . PHE A 1 87 ? -18.652 5.980 27.471 1.00 84.25 87 PHE A N 1
ATOM 646 C CA . PHE A 1 87 ? -19.612 5.091 28.119 1.00 84.25 87 PHE A CA 1
ATOM 647 C C . PHE A 1 87 ? -19.818 5.440 29.602 1.00 84.25 87 PHE A C 1
ATOM 649 O O . PHE A 1 87 ? -20.956 5.572 30.053 1.00 84.25 87 PHE A O 1
ATOM 656 N N . TRP A 1 88 ? -18.734 5.660 30.354 1.00 78.44 88 TRP A N 1
ATOM 657 C CA . TRP A 1 88 ? -18.825 6.064 31.761 1.00 78.44 88 TRP A CA 1
ATOM 658 C C . TRP A 1 88 ? -19.417 7.463 31.937 1.00 78.44 88 TRP A C 1
ATOM 660 O O . TRP A 1 88 ? -20.230 7.662 32.838 1.00 78.44 88 TRP A O 1
ATOM 670 N N . ILE A 1 89 ? -19.071 8.414 31.062 1.00 83.19 89 ILE A N 1
ATOM 671 C CA . ILE A 1 89 ? -19.654 9.763 31.080 1.00 83.19 89 ILE A CA 1
ATOM 672 C C . ILE A 1 89 ? -21.171 9.682 30.869 1.00 83.19 89 ILE A C 1
ATOM 674 O O . ILE A 1 89 ? -21.918 10.261 31.656 1.00 83.19 89 ILE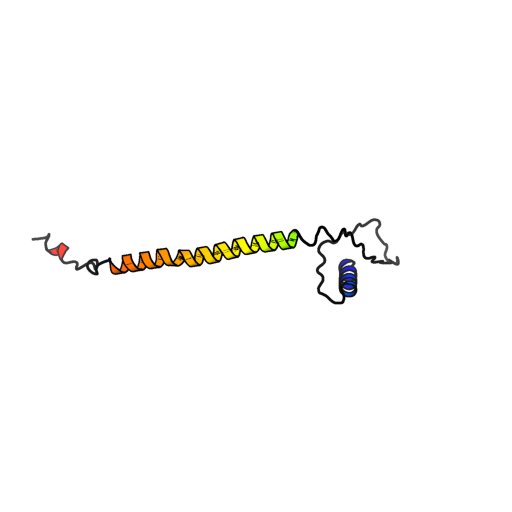 A O 1
ATOM 678 N N . ALA A 1 90 ? -21.634 8.916 29.877 1.00 82.06 90 ALA A N 1
ATOM 679 C CA . ALA A 1 90 ? -23.058 8.743 29.592 1.00 82.06 90 ALA A CA 1
ATOM 680 C C . ALA A 1 90 ? -23.827 8.081 30.749 1.00 82.06 90 ALA A C 1
ATOM 682 O O . ALA A 1 90 ? -24.942 8.498 31.048 1.00 82.06 90 ALA A O 1
ATOM 683 N N . LEU A 1 91 ? -23.227 7.096 31.428 1.00 80.44 91 LEU A N 1
ATOM 684 C CA . LEU A 1 91 ? -23.830 6.451 32.601 1.00 80.44 91 LEU A CA 1
ATOM 685 C C . LEU A 1 91 ? -23.856 7.374 33.832 1.00 80.44 91 LEU A C 1
ATOM 687 O O . LEU A 1 91 ? -24.782 7.309 34.636 1.00 80.44 91 LEU A O 1
ATOM 691 N N . SER A 1 92 ? -22.838 8.224 33.985 1.00 79.50 92 SER A N 1
ATOM 692 C CA . SER A 1 92 ? -22.725 9.163 35.106 1.00 79.50 92 SER A CA 1
ATOM 693 C C . SER A 1 92 ? -23.642 10.382 34.987 1.00 79.50 92 SER A C 1
ATOM 695 O O . SER A 1 92 ? -23.870 11.050 35.993 1.00 79.50 92 SER A O 1
ATOM 697 N N . VAL A 1 93 ? -24.170 10.681 33.791 1.00 82.75 93 VAL A N 1
ATOM 698 C CA . VAL A 1 93 ? -25.131 11.771 33.581 1.00 82.75 93 VAL A CA 1
ATOM 699 C C . VAL A 1 93 ? -26.500 11.328 34.104 1.00 82.75 93 VAL A C 1
ATOM 701 O O . VAL A 1 93 ? -27.118 10.429 33.531 1.00 82.75 93 VAL A O 1
ATOM 704 N N . PRO A 1 94 ? -27.014 11.944 35.181 1.00 73.69 94 PRO A N 1
ATOM 705 C CA . PRO A 1 94 ? -28.330 11.605 35.684 1.00 73.69 94 PRO A CA 1
ATOM 706 C C . PRO A 1 94 ? -29.421 12.122 34.724 1.00 73.69 94 PRO A C 1
ATOM 708 O O . PRO A 1 94 ? -29.272 13.199 34.139 1.00 73.69 94 PRO A O 1
ATOM 711 N N . PRO A 1 95 ? -30.566 11.423 34.600 1.00 65.44 95 PRO A N 1
ATOM 712 C CA . PRO A 1 95 ? -31.696 11.825 33.747 1.00 65.44 95 PRO A CA 1
ATOM 713 C C . PRO A 1 95 ? -32.372 13.152 34.159 1.00 65.44 95 PRO A C 1
ATOM 715 O O . PRO A 1 95 ? -33.322 13.599 33.519 1.00 65.44 95 PRO A O 1
ATOM 718 N N . SER A 1 96 ? -31.884 13.816 35.209 1.00 56.38 96 SER A N 1
ATOM 719 C CA . SER A 1 96 ? -32.422 15.052 35.787 1.00 56.38 96 SER A CA 1
ATOM 720 C C . SER A 1 96 ? -32.232 16.308 34.925 1.00 56.38 96 SER A C 1
ATOM 722 O O . SER A 1 96 ? -32.742 17.362 35.286 1.00 56.38 96 SER A O 1
ATOM 724 N N . LEU A 1 97 ? -31.509 16.223 33.803 1.00 57.34 97 LEU A N 1
ATOM 725 C CA . LEU A 1 97 ? -31.366 17.314 32.827 1.00 57.34 97 LEU A CA 1
ATOM 726 C C . LEU A 1 97 ? -32.413 17.253 31.702 1.00 57.34 97 LEU A C 1
ATOM 728 O O . LEU A 1 97 ? -32.265 17.927 30.685 1.00 57.34 97 LEU A O 1
ATOM 732 N N . HIS A 1 98 ? -33.495 16.486 31.870 1.00 55.25 98 HIS A N 1
ATOM 733 C CA . HIS A 1 98 ? -34.712 16.762 31.114 1.00 55.25 98 HIS A CA 1
ATOM 734 C C . HIS A 1 98 ? -35.248 18.125 31.585 1.00 55.25 98 HIS A C 1
ATOM 736 O O . HIS A 1 98 ? -35.583 18.240 32.767 1.00 55.25 98 HIS A O 1
ATOM 742 N N . PRO A 1 99 ? -35.344 19.162 30.730 1.00 55.62 99 PRO A N 1
ATOM 743 C CA . PRO A 1 99 ? -35.890 20.451 31.138 1.00 55.62 99 PRO A CA 1
ATOM 744 C C . PRO A 1 99 ? -37.350 20.257 31.565 1.00 55.62 99 PRO A C 1
ATOM 746 O O . PRO A 1 99 ? -38.257 20.127 30.743 1.00 55.62 99 PRO A O 1
ATOM 749 N N . GLN A 1 100 ? -37.582 20.154 32.874 1.00 54.34 100 GLN A N 1
ATOM 750 C CA . GLN A 1 100 ? -38.917 20.073 33.440 1.00 54.34 100 GLN A CA 1
ATOM 751 C C . GLN A 1 100 ? -39.541 21.469 33.501 1.00 54.34 100 GLN A C 1
ATOM 753 O O . GLN A 1 100 ? -39.345 22.235 34.436 1.00 54.34 100 GLN A O 1
ATOM 758 N N . SER A 1 101 ? -40.408 21.694 32.519 1.00 52.81 101 SER A N 1
ATOM 759 C CA . SER A 1 101 ? -41.644 22.475 32.586 1.00 52.81 101 SER A CA 1
ATOM 760 C C . SER A 1 101 ? -41.572 24.022 32.534 1.00 52.81 101 SER A C 1
ATOM 762 O O . SER A 1 101 ? -40.845 24.655 33.296 1.00 52.81 101 SER A O 1
ATOM 764 N N . PRO A 1 102 ? -42.415 24.663 31.696 1.00 57.34 102 PRO A N 1
ATOM 765 C CA . PRO A 1 102 ? -42.543 26.122 31.562 1.00 57.34 102 PRO A CA 1
ATOM 766 C C . PRO A 1 102 ? -43.254 26.822 32.743 1.00 57.34 102 PRO A C 1
ATOM 768 O O . PRO A 1 102 ? -43.597 27.999 32.651 1.00 57.34 102 PRO A O 1
ATOM 771 N N . ASN A 1 103 ? -43.479 26.139 33.869 1.00 57.22 103 ASN A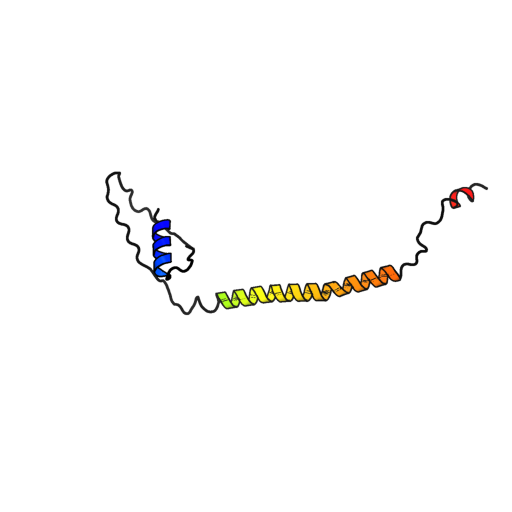 N 1
ATOM 772 C CA . ASN A 1 103 ? -44.283 26.666 34.981 1.00 57.22 103 ASN A CA 1
ATOM 773 C C . ASN A 1 103 ? -43.565 27.727 35.836 1.00 57.22 103 ASN A C 1
ATOM 775 O O . ASN A 1 103 ? -44.204 28.408 36.634 1.00 57.22 103 ASN A O 1
ATOM 779 N N . LEU A 1 104 ? -42.257 27.924 35.643 1.00 56.44 104 LEU A N 1
ATOM 780 C CA . LEU A 1 104 ? -41.488 28.975 36.325 1.00 56.44 104 LEU A CA 1
ATOM 781 C C . LEU A 1 104 ? -41.806 30.397 35.828 1.00 56.44 104 LEU A C 1
ATOM 783 O O . LEU A 1 104 ? -41.452 31.364 36.495 1.00 56.44 104 LEU A O 1
ATOM 787 N N . LEU A 1 105 ? -42.507 30.535 34.698 1.00 56.59 105 LEU A N 1
ATOM 788 C CA . LEU A 1 105 ? -42.936 31.833 34.164 1.00 56.59 105 LEU A CA 1
ATOM 789 C C . LEU A 1 105 ? -44.223 32.359 34.831 1.00 56.59 105 LEU A C 1
ATOM 791 O O . LEU A 1 105 ? -44.444 33.565 34.851 1.00 56.59 105 LEU A O 1
ATOM 795 N N . LEU A 1 106 ? -45.039 31.480 35.429 1.00 60.03 106 LEU A N 1
ATOM 796 C CA . LEU A 1 106 ? -46.287 31.850 36.115 1.00 60.03 106 LEU A CA 1
ATOM 797 C C . LEU A 1 106 ? -46.075 32.259 37.581 1.00 60.03 106 LEU A C 1
ATOM 799 O O . LEU A 1 106 ? -46.846 33.055 38.105 1.00 60.03 106 LEU A O 1
ATOM 803 N N . SER A 1 107 ? -45.016 31.772 38.238 1.00 57.50 107 SER A N 1
ATOM 804 C CA . SER A 1 107 ? -44.740 32.082 39.652 1.00 57.50 107 SER A CA 1
ATOM 805 C C . SER A 1 107 ? -44.037 33.428 39.877 1.00 57.50 107 SER A C 1
ATOM 807 O O . SER A 1 107 ? -43.880 33.837 41.022 1.00 57.50 107 SER A O 1
ATOM 809 N N . LEU A 1 108 ? -43.593 34.105 38.812 1.00 57.59 108 LEU A N 1
ATOM 810 C CA . LEU A 1 108 ? -42.985 35.443 38.870 1.00 57.59 108 LEU A CA 1
ATOM 811 C C . LEU A 1 108 ? -43.993 36.575 38.594 1.00 57.59 108 LEU A C 1
ATOM 813 O O . LEU A 1 108 ? -43.602 37.739 38.581 1.00 57.59 108 LEU A O 1
ATOM 817 N N . GLN A 1 109 ? -45.272 36.251 38.357 1.00 61.50 109 GLN A N 1
ATOM 818 C CA . GLN A 1 109 ? -46.335 37.229 38.078 1.00 61.50 109 GLN A CA 1
ATOM 819 C C . GLN A 1 109 ? -47.376 37.390 39.207 1.00 61.50 109 GLN A C 1
ATOM 821 O O . GLN A 1 109 ? -48.372 38.081 38.998 1.00 61.50 109 GLN A O 1
ATOM 826 N N . THR A 1 110 ? -47.159 36.803 40.389 1.00 57.84 110 THR A N 1
ATOM 827 C CA . THR A 1 110 ? -47.988 36.996 41.601 1.00 57.84 110 THR A CA 1
ATOM 828 C C . THR A 1 110 ? -47.141 37.499 42.751 1.00 57.84 110 THR A C 1
ATOM 830 O O . THR A 1 110 ? -47.593 38.430 43.447 1.00 57.84 110 THR A O 1
#

Mean predicted aligned error: 18.77 Å

Organism: Aegilops tauschii subsp. strangulata (NCBI:txid200361)

Secondary structure (DSSP, 8-state):
-HHHHHHHHHHHHTTS-------------SPPPTTPPPP----------TTTTSSHHHHHHHHHHHHHHHHHHHHHHHHHHHHHHHHHHHHHS-GGGS---GGGGTTT--

Solvent-accessible surface area (backbone atoms only — not comparable to full-atom values): 7423 Å² total; per-residue (Å²): 111,70,65,59,56,51,50,52,54,49,24,60,74,54,72,73,40,95,72,81,88,88,79,86,88,85,83,86,87,71,88,83,60,96,88,66,88,82,85,87,84,90,74,92,79,79,90,65,76,71,77,69,70,67,58,55,59,62,50,51,51,51,53,54,50,50,56,52,51,52,51,51,54,51,51,59,62,55,56,51,57,61,53,54,50,53,52,52,52,60,70,69,54,67,80,79,76,58,86,80,68,80,65,71,68,63,72,78,75,117